Protein AF-A0AAN8Z204-F1 (afdb_monomer_lite)

Secondary structure (DSSP, 8-state):
--------------HHHHHHHHHHHHHHHHHHHHHHHTTTTT-HHHHHHTGGGTS-GGG------SGGGSSHHHHHHHHHHHHHHS-HHHHHHTT--HHHHHHHHHHHHHHHHHHHHHHTT---

pLDDT: mean 84.21, std 16.59, range [29.62, 96.88]

InterPro domains:
  IPR036869 Chaperone J-domain superfamily [G3DSA:1.10.287.110] (20-116)
  IPR036869 Chaperone J-domain superfamily [SSF46565] (23-112)

Radius of gyration: 21.11 Å; chains: 1; bounding box: 69×27×71 Å

Organism: NCBI:txid194707

Structure (mmCIF, N/CA/C/O backbone):
data_AF-A0AAN8Z204-F1
#
_entry.id   AF-A0AAN8Z204-F1
#
loop_
_atom_site.group_PDB
_atom_site.id
_atom_site.type_symbol
_atom_site.label_atom_id
_atom_site.label_alt_id
_atom_site.label_comp_id
_atom_site.label_asym_id
_atom_site.label_entity_id
_atom_site.label_seq_id
_atom_site.pdbx_PDB_ins_code
_atom_site.Cartn_x
_atom_site.Cartn_y
_atom_site.Cartn_z
_atom_site.occupancy
_atom_site.B_iso_or_equiv
_atom_site.auth_seq_id
_atom_site.auth_comp_id
_atom_site.auth_asym_id
_atom_site.auth_atom_id
_atom_site.pdbx_PDB_model_num
ATOM 1 N N . MET A 1 1 ? -39.179 8.375 55.894 1.00 43.38 1 MET A N 1
ATOM 2 C CA . MET A 1 1 ? -39.811 8.589 54.570 1.00 43.38 1 MET A CA 1
ATOM 3 C C . MET A 1 1 ? -38.750 9.292 53.767 1.00 43.38 1 MET A C 1
ATOM 5 O O . MET A 1 1 ? -38.632 10.507 53.828 1.00 43.38 1 MET A O 1
ATOM 9 N N . ASP A 1 2 ? -37.917 8.488 53.131 1.00 51.44 2 ASP A N 1
ATOM 10 C CA . ASP A 1 2 ? -36.668 8.905 52.518 1.00 51.44 2 ASP A CA 1
ATOM 11 C C . ASP A 1 2 ? -36.846 8.709 51.013 1.00 51.44 2 ASP A C 1
ATOM 13 O O . ASP A 1 2 ? -37.086 7.577 50.584 1.00 51.44 2 ASP A O 1
ATOM 17 N N . PRO A 1 3 ? -36.807 9.767 50.191 1.00 57.22 3 PRO A N 1
ATOM 18 C CA . PRO A 1 3 ? -36.833 9.597 48.754 1.00 57.22 3 PRO A CA 1
ATOM 19 C C . PRO A 1 3 ? -35.406 9.363 48.258 1.00 57.22 3 PRO A C 1
ATOM 21 O O . PRO A 1 3 ? -34.599 10.285 48.159 1.00 57.22 3 PRO A O 1
ATOM 24 N N . LEU A 1 4 ? -35.126 8.104 47.922 1.00 51.94 4 LEU A N 1
ATOM 25 C CA . LEU A 1 4 ? -34.003 7.694 47.086 1.00 51.94 4 LEU A CA 1
ATOM 26 C C . LEU A 1 4 ? -34.071 8.445 45.748 1.00 51.94 4 LEU A C 1
ATOM 28 O O . LEU A 1 4 ? -34.893 8.128 44.886 1.00 51.94 4 LEU A O 1
ATOM 32 N N . LYS A 1 5 ? -33.199 9.437 45.559 1.00 56.28 5 LYS A N 1
ATOM 33 C CA . LYS A 1 5 ? -32.890 9.973 44.235 1.00 56.28 5 LYS A CA 1
ATOM 34 C C . LYS A 1 5 ? -31.651 9.239 43.738 1.00 56.28 5 LYS A C 1
ATOM 36 O O . LYS A 1 5 ? -30.545 9.586 44.123 1.00 56.28 5 LYS A O 1
ATOM 41 N N . GLY A 1 6 ? -31.889 8.193 42.946 1.00 51.81 6 GLY A N 1
ATOM 42 C CA . GLY A 1 6 ? -30.846 7.408 42.297 1.00 51.81 6 GLY A CA 1
ATOM 43 C C . GLY A 1 6 ? -29.928 8.294 41.463 1.00 51.81 6 GLY A C 1
ATOM 44 O O . GLY A 1 6 ? -30.394 9.132 40.684 1.00 51.81 6 GLY A O 1
ATOM 45 N N . ASP A 1 7 ? -28.640 8.101 41.703 1.00 49.69 7 ASP A N 1
ATOM 46 C CA . ASP A 1 7 ? -27.518 8.713 41.022 1.00 49.69 7 ASP A CA 1
ATOM 47 C C . ASP A 1 7 ? -27.583 8.463 39.511 1.00 49.69 7 ASP A C 1
ATOM 49 O O . ASP A 1 7 ? -27.852 7.355 39.043 1.00 49.69 7 ASP A O 1
ATOM 53 N N . GLY A 1 8 ? -27.346 9.525 38.741 1.00 55.59 8 GLY A N 1
ATOM 54 C CA . GLY A 1 8 ? -27.058 9.412 37.321 1.00 55.59 8 GLY A CA 1
ATOM 55 C C . GLY A 1 8 ? -25.701 8.743 37.153 1.00 55.59 8 GLY A C 1
ATOM 56 O O . GLY A 1 8 ? -24.664 9.369 37.362 1.00 55.59 8 GLY A O 1
ATOM 57 N N . GLU A 1 9 ? -25.702 7.465 36.787 1.00 48.47 9 GLU A N 1
ATOM 58 C CA . GLU A 1 9 ? -24.508 6.785 36.294 1.00 48.47 9 GLU A CA 1
ATOM 59 C C . GLU A 1 9 ? -24.227 7.265 34.863 1.00 48.47 9 GLU A C 1
ATOM 61 O O . GLU A 1 9 ? -24.548 6.619 33.862 1.00 48.47 9 GLU A O 1
ATOM 66 N N . ASP A 1 10 ? -23.645 8.457 34.774 1.00 53.19 10 ASP A N 1
ATOM 67 C CA . ASP A 1 10 ? -23.169 9.049 33.534 1.00 53.19 10 ASP A CA 1
ATOM 68 C C . ASP A 1 10 ? -21.955 8.260 33.007 1.00 53.19 10 ASP A C 1
ATOM 70 O O . ASP A 1 10 ? -20.810 8.484 33.387 1.00 53.19 10 ASP A O 1
ATOM 74 N N . GLY A 1 11 ? -22.209 7.315 32.101 1.00 52.16 11 GLY A N 1
ATOM 75 C CA . GLY A 1 11 ? -21.534 7.254 30.798 1.00 52.16 11 GLY A CA 1
ATOM 76 C C . GLY A 1 11 ? -20.003 7.163 30.725 1.00 52.16 11 GLY A C 1
ATOM 77 O O . GLY A 1 11 ? -19.448 7.499 29.676 1.00 52.16 11 GLY A O 1
ATOM 78 N N . VAL A 1 12 ? -19.291 6.693 31.752 1.00 52.69 12 VAL A N 1
ATOM 79 C CA . VAL A 1 12 ? -17.846 6.433 31.631 1.00 52.69 12 VAL A CA 1
ATOM 80 C C . VAL A 1 12 ? -17.631 5.152 30.824 1.00 52.69 12 VAL A C 1
ATOM 82 O O . VAL A 1 12 ? -17.464 4.057 31.361 1.00 52.69 12 VAL A O 1
ATOM 85 N N . VAL A 1 13 ? -17.612 5.278 29.497 1.00 59.28 13 VAL A N 1
ATOM 86 C CA . VAL A 1 13 ? -16.965 4.292 28.626 1.00 59.28 13 VAL A CA 1
ATOM 87 C C . VAL A 1 13 ? -15.545 4.066 29.149 1.00 59.28 13 VAL A C 1
ATOM 89 O O . VAL A 1 13 ? -14.685 4.942 29.086 1.00 59.28 13 VAL A O 1
ATOM 92 N N . ASN A 1 14 ? -15.319 2.904 29.761 1.00 57.97 14 ASN A N 1
ATOM 93 C CA . ASN A 1 14 ? -14.089 2.627 30.487 1.00 57.97 14 ASN A CA 1
ATOM 94 C C . ASN A 1 14 ? -12.910 2.612 29.499 1.00 57.97 14 ASN A C 1
ATOM 96 O O . ASN A 1 14 ? -12.823 1.730 28.644 1.00 57.97 14 ASN A O 1
ATOM 100 N N . LEU A 1 15 ? -12.012 3.597 29.603 1.00 59.94 15 LEU A N 1
ATOM 101 C CA . LEU A 1 15 ? -10.808 3.734 28.769 1.00 59.94 15 LEU A CA 1
ATOM 102 C C . LEU A 1 15 ? -10.004 2.425 28.691 1.00 59.94 15 LEU A C 1
ATOM 104 O O . LEU A 1 15 ? -9.422 2.125 27.653 1.00 59.94 15 LEU A O 1
ATOM 108 N N . SER A 1 16 ? -10.033 1.608 29.747 1.00 63.88 16 SER A N 1
ATOM 109 C CA . SER A 1 16 ? -9.401 0.285 29.771 1.00 63.88 16 SER A CA 1
ATOM 110 C C . SER A 1 16 ? -10.004 -0.701 28.758 1.00 63.88 16 SER A C 1
ATOM 112 O O . SER A 1 16 ? -9.255 -1.394 28.071 1.00 63.88 16 SER A O 1
ATOM 114 N N . ASN A 1 17 ? -11.327 -0.698 28.563 1.00 62.56 17 ASN A N 1
ATOM 115 C CA . ASN A 1 17 ? -11.989 -1.512 27.539 1.00 62.56 17 ASN A CA 1
ATOM 116 C C . ASN A 1 17 ? -11.627 -1.027 26.130 1.00 62.56 17 ASN A C 1
ATOM 118 O O . ASN A 1 17 ? -11.363 -1.841 25.249 1.00 62.56 17 ASN A O 1
ATOM 122 N N . VAL A 1 18 ? -11.562 0.294 25.924 1.00 62.09 18 VAL A N 1
ATOM 123 C CA . VAL A 1 18 ? -11.215 0.910 24.629 1.00 62.09 18 VAL A CA 1
ATOM 124 C C . VAL A 1 18 ? -9.763 0.612 24.232 1.00 62.09 18 VAL A C 1
ATOM 126 O O . VAL A 1 18 ? -9.494 0.259 23.079 1.00 62.09 18 VAL A O 1
ATOM 129 N N . VAL A 1 19 ? -8.827 0.699 25.181 1.00 68.81 19 VAL A N 1
ATOM 130 C CA . VAL A 1 19 ? -7.414 0.346 24.966 1.00 68.81 19 VAL A CA 1
ATOM 131 C C . VAL A 1 19 ? -7.270 -1.150 24.677 1.00 68.81 19 VAL A C 1
ATOM 133 O O . VAL A 1 19 ? -6.599 -1.524 23.717 1.00 68.81 19 VAL A O 1
ATOM 136 N N . PHE A 1 20 ? -7.962 -2.009 25.428 1.00 71.38 20 PHE A N 1
ATOM 137 C CA . PHE A 1 20 ? -7.920 -3.458 25.220 1.00 71.38 20 PHE A CA 1
ATOM 138 C C . PHE A 1 20 ? -8.501 -3.880 23.857 1.00 71.38 20 PHE A C 1
ATOM 140 O O . PHE A 1 20 ? -7.925 -4.719 23.164 1.00 71.38 20 PHE A O 1
ATOM 147 N N . LEU A 1 21 ? -9.602 -3.256 23.426 1.00 70.44 21 LEU A N 1
ATOM 148 C CA . LEU A 1 21 ? -10.194 -3.442 22.095 1.00 70.44 21 LEU A CA 1
ATOM 149 C C . LEU A 1 21 ? -9.222 -3.038 20.979 1.00 70.44 21 LEU A C 1
ATOM 151 O O . LEU A 1 21 ? -9.024 -3.791 20.026 1.00 70.44 21 LEU A O 1
ATOM 155 N N . THR A 1 22 ? -8.581 -1.876 21.119 1.00 74.00 22 THR A N 1
ATOM 156 C CA . THR A 1 22 ? -7.592 -1.367 20.156 1.00 74.00 22 THR A CA 1
ATOM 157 C C . THR A 1 22 ? -6.400 -2.313 20.020 1.00 74.00 22 THR A C 1
ATOM 159 O O . THR A 1 22 ? -5.964 -2.600 18.905 1.00 74.00 22 THR A O 1
ATOM 162 N N . GLN A 1 23 ? -5.916 -2.853 21.140 1.00 76.31 23 GLN A N 1
ATOM 163 C CA . GLN A 1 23 ? -4.778 -3.766 21.156 1.00 76.31 23 GLN A CA 1
ATOM 164 C C . GLN A 1 23 ? -5.086 -5.092 20.450 1.00 76.31 23 GLN A C 1
ATOM 166 O O . GLN A 1 23 ? -4.329 -5.506 19.577 1.00 76.31 23 GLN A O 1
ATOM 171 N N . ARG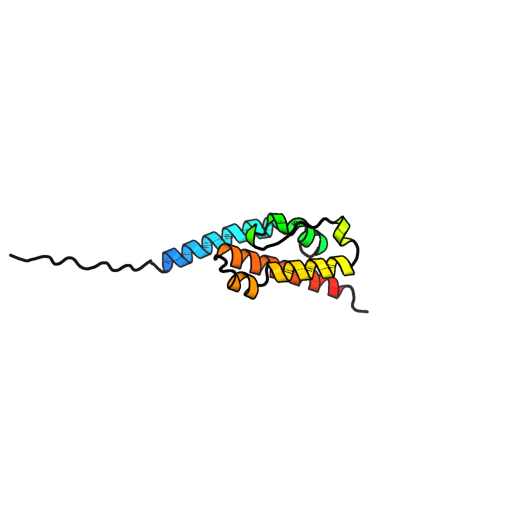 A 1 24 ? -6.239 -5.708 20.733 1.00 82.31 24 ARG A N 1
ATOM 172 C CA . ARG A 1 24 ? -6.643 -6.969 20.081 1.00 82.31 24 ARG A CA 1
ATOM 173 C C . ARG A 1 24 ? -6.847 -6.822 18.574 1.00 82.31 24 ARG A C 1
ATOM 175 O O . ARG A 1 24 ? -6.539 -7.735 17.803 1.00 82.31 24 ARG A O 1
ATOM 182 N N . ILE A 1 25 ? -7.375 -5.674 18.151 1.00 83.44 25 ILE A N 1
ATOM 183 C CA . ILE A 1 25 ? -7.518 -5.331 16.735 1.00 83.44 25 ILE A CA 1
ATOM 184 C C . ILE A 1 25 ? -6.138 -5.227 16.081 1.00 83.44 25 ILE A C 1
ATOM 186 O O . ILE A 1 25 ? -5.920 -5.840 15.037 1.00 83.44 25 ILE A O 1
ATOM 190 N N . ALA A 1 26 ? -5.210 -4.494 16.699 1.00 85.44 26 ALA A N 1
ATOM 191 C CA . ALA A 1 26 ? -3.853 -4.342 16.188 1.00 85.44 26 ALA A CA 1
ATOM 192 C C . ALA A 1 26 ? -3.139 -5.697 16.062 1.00 85.44 26 ALA A C 1
ATOM 194 O O . ALA A 1 26 ? -2.590 -5.982 15.006 1.00 85.44 26 ALA A O 1
ATOM 195 N N . GLU A 1 27 ? -3.228 -6.566 17.074 1.00 88.25 27 GLU A N 1
ATOM 196 C CA . GLU A 1 27 ? -2.629 -7.910 17.050 1.00 88.25 27 GLU A CA 1
ATOM 197 C C . GLU A 1 27 ? -3.160 -8.769 15.898 1.00 88.25 27 GLU A C 1
ATOM 199 O O . GLU A 1 27 ? -2.387 -9.402 15.177 1.00 88.25 27 GLU A O 1
ATOM 204 N N . THR A 1 28 ? -4.479 -8.769 15.695 1.00 90.19 28 THR A N 1
ATOM 205 C CA . THR A 1 28 ? -5.113 -9.543 14.618 1.00 90.19 28 THR A CA 1
ATOM 206 C C . THR A 1 28 ? -4.655 -9.041 13.248 1.00 90.19 28 THR A C 1
ATOM 208 O O . THR A 1 28 ? -4.259 -9.835 12.392 1.00 90.19 28 THR A O 1
ATOM 211 N N . LEU A 1 29 ? -4.643 -7.719 13.057 1.00 92.94 29 LEU A N 1
ATOM 212 C CA . LEU A 1 29 ? -4.183 -7.096 11.817 1.00 92.94 29 LEU A CA 1
ATOM 213 C C . LEU A 1 29 ? -2.684 -7.309 11.592 1.00 92.94 29 LEU A C 1
ATOM 215 O O . LEU A 1 29 ? -2.268 -7.555 10.465 1.00 92.94 29 LEU A O 1
ATOM 219 N N . ASP A 1 30 ? -1.864 -7.269 12.643 1.00 92.25 30 ASP A N 1
ATOM 220 C CA . ASP A 1 30 ? -0.439 -7.590 12.568 1.00 92.25 30 ASP A CA 1
ATOM 221 C C . ASP A 1 30 ? -0.210 -8.993 12.025 1.00 92.25 30 ASP A C 1
ATOM 223 O O . ASP A 1 30 ? 0.629 -9.182 11.145 1.00 92.25 30 ASP A O 1
ATOM 227 N N . VAL A 1 31 ? -0.942 -9.980 12.545 1.00 94.00 31 VAL A N 1
ATOM 228 C CA . VAL A 1 31 ? -0.830 -11.369 12.088 1.00 94.00 31 VAL A CA 1
ATOM 229 C C . VAL A 1 31 ? -1.190 -11.468 10.608 1.00 94.00 31 VAL A C 1
ATOM 231 O O . VAL A 1 31 ? -0.459 -12.100 9.846 1.00 94.00 31 VAL A O 1
ATOM 234 N N . GLU A 1 32 ? -2.268 -10.814 10.180 1.00 94.06 32 GLU A N 1
ATOM 235 C CA . GLU A 1 32 ? -2.708 -10.822 8.784 1.00 94.06 32 GLU A CA 1
ATOM 236 C C . GLU A 1 32 ? -1.702 -10.135 7.850 1.00 94.06 32 GLU A C 1
ATOM 238 O O . GLU A 1 32 ? -1.306 -10.706 6.831 1.00 94.06 32 GLU A O 1
ATOM 243 N N . ILE A 1 33 ? -1.206 -8.955 8.229 1.00 95.31 33 ILE A N 1
ATOM 244 C CA . ILE A 1 33 ? -0.225 -8.188 7.452 1.00 95.31 33 ILE A CA 1
ATOM 245 C C . ILE A 1 33 ? 1.110 -8.936 7.378 1.00 95.31 33 ILE A C 1
ATOM 247 O O . ILE A 1 33 ? 1.706 -9.019 6.302 1.00 95.31 33 ILE A O 1
ATOM 251 N N . LYS A 1 34 ? 1.575 -9.528 8.484 1.00 94.25 34 LYS A N 1
ATOM 252 C CA . LYS A 1 34 ? 2.794 -10.351 8.506 1.00 94.25 34 LYS A CA 1
ATOM 253 C C . LYS A 1 34 ? 2.634 -11.589 7.642 1.00 94.25 34 LYS A C 1
ATOM 255 O O . LYS A 1 34 ? 3.507 -11.872 6.826 1.00 94.25 34 LYS A O 1
ATOM 260 N N . ARG A 1 35 ? 1.512 -12.302 7.762 1.00 95.56 35 ARG A N 1
ATOM 261 C CA . ARG A 1 35 ? 1.209 -13.469 6.924 1.00 95.56 35 ARG A CA 1
ATOM 262 C C . ARG A 1 35 ? 1.189 -13.096 5.447 1.00 95.56 35 ARG A C 1
ATOM 264 O O . ARG A 1 35 ? 1.742 -13.825 4.632 1.00 95.56 35 ARG A O 1
ATOM 271 N N . TRP A 1 36 ? 0.587 -11.959 5.107 1.00 96.00 36 TRP A N 1
ATOM 272 C CA . TRP A 1 36 ? 0.608 -11.435 3.750 1.00 96.00 36 TRP A CA 1
ATOM 273 C C . TRP A 1 36 ? 2.042 -11.153 3.295 1.00 96.00 36 TRP A C 1
ATOM 275 O O . TRP A 1 36 ? 2.414 -11.596 2.212 1.00 96.00 36 TRP A O 1
ATOM 285 N N . ALA A 1 37 ? 2.844 -10.446 4.094 1.00 95.06 37 ALA A N 1
ATOM 286 C CA . ALA A 1 37 ? 4.206 -10.034 3.750 1.00 95.06 37 ALA A CA 1
ATOM 287 C C . ALA A 1 37 ? 5.220 -11.191 3.709 1.00 95.06 37 ALA A C 1
ATOM 289 O O . ALA A 1 37 ? 6.204 -11.099 2.974 1.00 95.06 37 ALA A O 1
ATOM 290 N N . THR A 1 38 ? 4.973 -12.269 4.456 1.00 94.69 38 THR A N 1
ATOM 291 C CA . THR A 1 38 ? 5.877 -13.421 4.586 1.00 94.69 38 THR A CA 1
ATOM 292 C C . THR A 1 38 ? 6.287 -13.949 3.212 1.00 94.69 38 THR A C 1
ATOM 294 O O . THR A 1 38 ? 5.450 -14.228 2.353 1.00 94.69 38 THR A O 1
ATOM 297 N N . GLY A 1 39 ? 7.598 -14.070 2.991 1.00 91.44 39 GLY A N 1
ATOM 298 C CA . GLY A 1 39 ? 8.165 -14.569 1.733 1.00 91.44 39 GLY A CA 1
ATOM 299 C C . GLY A 1 39 ? 8.222 -13.540 0.596 1.00 91.44 39 GLY A C 1
ATOM 300 O O . GLY A 1 39 ? 8.767 -13.835 -0.466 1.00 91.44 39 GLY A O 1
ATOM 301 N N . LYS A 1 40 ? 7.717 -12.316 0.805 1.00 93.75 40 LYS A N 1
ATOM 302 C CA . LYS A 1 40 ? 7.842 -11.187 -0.136 1.00 93.75 40 LYS A CA 1
ATOM 303 C C . LYS A 1 40 ? 8.416 -9.911 0.486 1.00 93.75 40 LYS A C 1
ATOM 305 O O . LYS A 1 40 ? 8.472 -8.873 -0.175 1.00 93.75 40 LYS A O 1
ATOM 310 N N . GLU A 1 41 ? 8.884 -9.976 1.728 1.00 88.94 41 GLU A N 1
ATOM 311 C CA . GLU A 1 41 ? 9.545 -8.869 2.422 1.00 88.94 41 GLU A CA 1
ATOM 312 C C . GLU A 1 41 ? 10.770 -8.371 1.644 1.00 88.94 41 GLU A C 1
ATOM 314 O O . GLU A 1 41 ? 11.659 -9.132 1.265 1.00 88.94 41 GLU A O 1
ATOM 319 N N . GLY A 1 42 ? 10.835 -7.065 1.384 1.00 88.00 42 GLY A N 1
ATOM 320 C CA . GLY A 1 42 ? 11.911 -6.470 0.590 1.00 88.00 42 GLY A CA 1
ATOM 321 C C . GLY A 1 42 ? 11.754 -6.628 -0.926 1.00 88.00 42 GLY A C 1
ATOM 322 O O . GLY A 1 42 ? 12.447 -5.934 -1.668 1.00 88.00 42 GLY A O 1
ATOM 323 N N . ASN A 1 43 ? 10.824 -7.456 -1.415 1.00 92.50 43 ASN A N 1
ATOM 324 C CA . ASN A 1 43 ? 10.503 -7.546 -2.837 1.00 92.50 43 ASN A CA 1
ATOM 325 C C . ASN A 1 43 ? 9.348 -6.598 -3.181 1.00 92.50 43 ASN A C 1
ATOM 327 O O . ASN A 1 43 ? 8.169 -6.953 -3.133 1.00 92.50 43 ASN A O 1
ATOM 331 N N . LEU A 1 44 ? 9.704 -5.379 -3.590 1.00 93.88 44 LEU A N 1
ATOM 332 C CA . LEU A 1 44 ? 8.730 -4.338 -3.907 1.00 93.88 44 LEU A CA 1
ATOM 333 C C . LEU A 1 44 ? 7.717 -4.760 -4.985 1.00 93.88 44 LEU A C 1
ATOM 335 O O . LEU A 1 44 ? 6.543 -4.424 -4.874 1.00 93.88 44 LEU A O 1
ATOM 339 N N . ARG A 1 45 ? 8.138 -5.506 -6.016 1.00 95.38 45 ARG A N 1
ATOM 340 C CA . ARG A 1 45 ? 7.232 -5.943 -7.095 1.00 95.38 4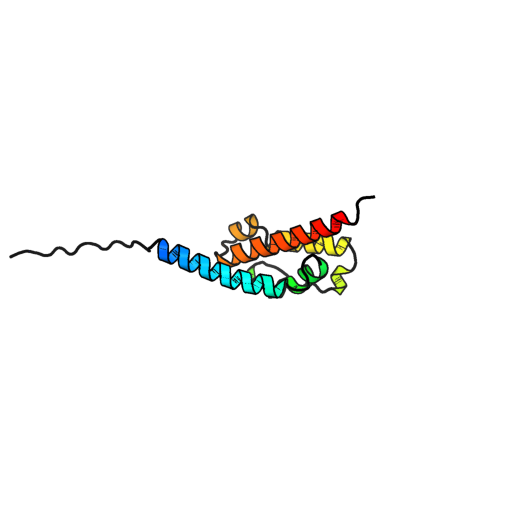5 ARG A CA 1
ATOM 341 C C . ARG A 1 45 ? 6.176 -6.913 -6.568 1.00 95.38 45 ARG A C 1
ATOM 343 O O . ARG A 1 45 ? 4.991 -6.725 -6.831 1.00 95.38 45 ARG A O 1
ATOM 350 N N . ALA A 1 46 ? 6.607 -7.904 -5.787 1.00 95.44 46 ALA A N 1
ATOM 351 C CA . ALA A 1 46 ? 5.715 -8.886 -5.181 1.00 95.44 46 ALA A CA 1
ATOM 352 C C . ALA A 1 46 ? 4.711 -8.221 -4.226 1.00 95.44 46 ALA A C 1
ATOM 354 O O . ALA A 1 46 ? 3.512 -8.497 -4.308 1.00 95.44 46 ALA A O 1
ATOM 355 N N . LEU A 1 47 ? 5.171 -7.284 -3.388 1.00 96.50 47 LEU A N 1
ATOM 356 C CA . LEU A 1 47 ? 4.298 -6.508 -2.504 1.00 96.50 47 LEU A CA 1
ATOM 357 C C . LEU A 1 47 ? 3.255 -5.715 -3.300 1.00 96.50 47 LEU A C 1
ATOM 359 O O . LEU A 1 47 ? 2.063 -5.883 -3.062 1.00 96.50 47 LEU A O 1
ATOM 363 N N . LEU A 1 48 ? 3.677 -4.920 -4.293 1.00 96.88 48 LEU A N 1
ATOM 364 C CA . LEU A 1 48 ? 2.764 -4.099 -5.098 1.00 96.88 48 LEU A CA 1
ATOM 365 C C . LEU A 1 48 ? 1.711 -4.939 -5.832 1.00 96.88 48 LEU A C 1
ATOM 367 O O . LEU A 1 48 ? 0.542 -4.571 -5.833 1.00 96.88 48 LEU A O 1
ATOM 371 N N . SER A 1 49 ? 2.096 -6.082 -6.407 1.00 96.81 49 SER A N 1
ATOM 372 C CA . SER A 1 49 ? 1.168 -6.941 -7.163 1.00 96.81 49 SER A CA 1
ATOM 373 C C . SER A 1 49 ? 0.097 -7.645 -6.318 1.00 96.81 49 SER A C 1
ATOM 375 O O . SER A 1 49 ? -0.844 -8.231 -6.855 1.00 96.81 49 SER A O 1
ATOM 377 N N . THR A 1 50 ? 0.246 -7.616 -4.991 1.00 96.62 50 THR A N 1
ATOM 378 C CA . THR A 1 50 ? -0.613 -8.346 -4.049 1.00 96.62 50 THR A CA 1
ATOM 379 C C . THR A 1 50 ? -1.261 -7.440 -3.000 1.00 96.62 50 THR A C 1
ATOM 381 O O . THR A 1 50 ? -1.838 -7.941 -2.036 1.00 96.62 50 THR A O 1
ATOM 384 N N . LEU A 1 51 ? -1.200 -6.114 -3.171 1.00 96.88 51 LEU A N 1
ATOM 385 C CA . LEU A 1 51 ? -1.786 -5.140 -2.240 1.00 96.88 51 LEU A CA 1
ATOM 38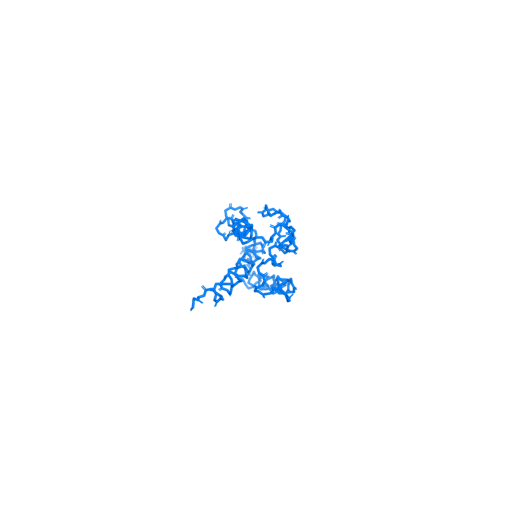6 C C . LEU A 1 51 ? -3.304 -5.305 -2.063 1.00 96.88 51 LEU A C 1
ATOM 388 O O . LEU A 1 51 ? -3.822 -5.088 -0.975 1.00 96.88 51 LEU A O 1
ATOM 392 N N . GLN A 1 52 ? -4.018 -5.760 -3.092 1.00 95.56 52 GLN A N 1
ATOM 393 C CA . GLN A 1 52 ? -5.466 -5.992 -3.053 1.00 95.56 52 GLN A CA 1
ATOM 394 C C . GLN A 1 52 ? -5.918 -7.015 -1.999 1.00 95.56 52 GLN A C 1
ATOM 396 O O . GLN A 1 52 ? -7.094 -7.046 -1.668 1.00 95.56 52 GLN A O 1
ATOM 401 N N . TYR A 1 53 ? -5.007 -7.847 -1.483 1.00 95.56 53 TYR A N 1
ATOM 402 C CA . TYR A 1 53 ? -5.326 -8.839 -0.452 1.00 95.56 53 TYR A CA 1
ATOM 403 C C . TYR A 1 53 ? -5.180 -8.314 0.978 1.00 95.56 53 TYR A C 1
ATOM 405 O O . TYR A 1 53 ? -5.531 -9.028 1.906 1.00 95.56 53 TYR A O 1
ATOM 413 N N . VAL A 1 54 ? -4.615 -7.118 1.162 1.00 95.81 54 VAL A N 1
ATOM 414 C CA . VAL A 1 54 ? -4.400 -6.517 2.491 1.00 95.81 54 VAL A CA 1
ATOM 415 C C . VAL A 1 54 ? -5.062 -5.146 2.622 1.00 95.81 54 VAL A C 1
ATOM 417 O O . VAL A 1 54 ? -5.329 -4.688 3.727 1.00 95.81 54 VAL A O 1
ATOM 420 N N . LEU A 1 55 ? -5.333 -4.470 1.504 1.00 95.12 55 LEU A N 1
ATOM 421 C CA . LEU A 1 55 ? -6.017 -3.182 1.497 1.00 95.12 55 LEU A CA 1
ATOM 422 C C . LEU A 1 55 ? -7.537 -3.342 1.486 1.00 95.12 55 LEU A C 1
ATOM 424 O O . LEU A 1 55 ? -8.078 -4.315 0.969 1.00 95.12 55 LEU A O 1
ATOM 428 N N . TRP A 1 56 ? -8.226 -2.333 2.015 1.00 93.88 56 TRP A N 1
ATOM 429 C CA . TRP A 1 56 ? -9.685 -2.277 2.031 1.00 93.88 56 TRP A CA 1
ATOM 430 C C . TRP A 1 56 ? -10.245 -1.695 0.716 1.00 93.88 56 TRP A C 1
ATOM 432 O O . TRP A 1 56 ? -9.566 -0.884 0.072 1.00 93.88 56 TRP A O 1
ATOM 442 N N . PRO A 1 57 ? -11.475 -2.056 0.304 1.00 88.94 57 PRO A N 1
ATOM 443 C CA . PRO A 1 57 ? -12.042 -1.668 -0.995 1.00 88.94 57 PRO A CA 1
ATOM 444 C C . PRO A 1 57 ? -12.079 -0.152 -1.253 1.00 88.94 57 PRO A C 1
ATOM 446 O O . PRO A 1 57 ? -11.802 0.312 -2.359 1.00 88.94 57 PRO A O 1
ATOM 449 N N . GLU A 1 58 ? -12.355 0.649 -0.225 1.00 90.75 58 GLU A N 1
ATOM 450 C CA . GLU A 1 58 ? -12.560 2.098 -0.330 1.00 90.75 58 GLU A CA 1
ATOM 451 C C . GLU A 1 58 ? -11.247 2.901 -0.419 1.00 90.75 58 GLU A C 1
ATOM 453 O O . GLU A 1 58 ? -11.261 4.124 -0.601 1.00 90.75 58 GLU A O 1
ATOM 458 N N . CYS A 1 59 ? -10.079 2.251 -0.319 1.00 91.31 59 CYS A N 1
ATOM 459 C CA . CYS A 1 59 ? -8.792 2.950 -0.423 1.00 91.31 59 CYS A CA 1
ATOM 460 C C . CYS A 1 59 ? -8.505 3.469 -1.848 1.00 91.31 59 CYS A C 1
ATOM 462 O O . CYS A 1 59 ? -7.674 4.366 -2.030 1.00 91.31 59 CYS A O 1
ATOM 464 N N . GLY A 1 60 ? -9.218 2.948 -2.854 1.00 90.94 60 GLY A N 1
ATOM 465 C CA . GLY A 1 60 ? -9.045 3.300 -4.264 1.00 90.94 60 GLY A CA 1
ATOM 466 C C . GLY A 1 60 ? -7.872 2.586 -4.942 1.00 90.94 60 GLY A C 1
ATOM 467 O O . GLY A 1 60 ? -7.421 3.022 -6.001 1.00 90.94 60 GLY A O 1
ATOM 468 N N . TRP A 1 61 ? -7.353 1.512 -4.339 1.00 95.81 61 TRP A N 1
ATOM 469 C CA . TRP A 1 61 ? -6.345 0.663 -4.967 1.00 95.81 61 TRP A CA 1
ATOM 470 C C . TRP A 1 61 ? -6.943 -0.130 -6.131 1.00 95.81 61 TRP A C 1
ATOM 472 O O . TRP A 1 61 ? -8.088 -0.570 -6.079 1.00 95.81 61 TRP A O 1
ATOM 482 N N . GLN A 1 62 ? -6.149 -0.319 -7.182 1.00 95.38 62 GLN A N 1
ATOM 483 C CA . GLN A 1 62 ? -6.489 -1.173 -8.315 1.00 95.38 62 GLN A CA 1
ATOM 484 C C . GLN A 1 62 ? -5.429 -2.271 -8.421 1.00 95.38 62 GLN A C 1
ATOM 486 O O . GLN A 1 62 ? -4.242 -1.931 -8.391 1.00 95.38 62 GLN A O 1
ATOM 491 N N . PRO A 1 63 ? -5.815 -3.557 -8.533 1.00 95.75 63 PRO A N 1
ATOM 492 C CA . PRO A 1 63 ? -4.864 -4.652 -8.685 1.00 95.75 63 PRO A CA 1
ATOM 493 C C . PRO A 1 63 ? -3.912 -4.417 -9.861 1.00 95.75 63 PRO A C 1
ATOM 495 O O . PRO A 1 63 ? -4.322 -3.958 -10.926 1.00 95.75 63 PRO A O 1
ATOM 498 N N . VAL A 1 64 ? -2.635 -4.743 -9.664 1.00 96.50 64 VAL A N 1
ATOM 499 C CA . VAL A 1 64 ? -1.591 -4.596 -10.684 1.00 96.50 64 VAL A CA 1
ATOM 500 C C . VAL A 1 64 ? -0.896 -5.934 -10.870 1.00 96.50 64 VAL A C 1
ATOM 502 O O . VAL A 1 64 ? -0.497 -6.568 -9.895 1.00 96.50 64 VAL A O 1
ATOM 505 N N . SER A 1 65 ? -0.736 -6.372 -12.116 1.00 95.88 65 SER A N 1
ATOM 506 C CA . SER A 1 65 ? -0.066 -7.637 -12.414 1.00 95.88 65 SER A CA 1
ATOM 507 C C . SER A 1 65 ? 1.460 -7.510 -12.302 1.00 95.88 65 SER A C 1
ATOM 509 O O . SER A 1 65 ? 2.029 -6.426 -12.443 1.00 95.88 65 SER A O 1
ATOM 511 N N . LEU A 1 66 ? 2.166 -8.628 -12.098 1.00 93.75 66 LEU A N 1
ATOM 512 C CA . LEU A 1 66 ? 3.636 -8.630 -12.164 1.00 93.75 66 LEU A CA 1
ATOM 513 C C . LEU A 1 66 ? 4.158 -8.268 -13.563 1.00 93.75 66 LEU A C 1
ATOM 515 O O . LEU A 1 66 ? 5.222 -7.660 -13.676 1.00 93.75 66 LEU A O 1
ATOM 519 N N . THR A 1 67 ? 3.400 -8.581 -14.617 1.00 94.75 67 THR A N 1
ATOM 520 C CA . THR A 1 67 ? 3.723 -8.204 -16.001 1.00 94.75 67 THR A CA 1
ATOM 521 C C . THR A 1 67 ? 3.699 -6.688 -16.212 1.00 94.75 67 THR A C 1
ATOM 523 O O . THR A 1 67 ? 4.501 -6.167 -16.982 1.00 94.75 67 THR A O 1
ATOM 526 N N . ASP A 1 68 ? 2.891 -5.951 -15.447 1.00 93.06 68 ASP A N 1
ATOM 527 C CA . ASP A 1 68 ? 2.890 -4.480 -15.461 1.00 93.06 68 ASP A CA 1
ATOM 528 C C . ASP A 1 68 ? 4.050 -3.870 -14.650 1.00 93.06 68 ASP A C 1
ATOM 530 O O . ASP A 1 68 ? 4.251 -2.657 -14.655 1.00 93.06 68 ASP A O 1
ATOM 534 N N . LEU A 1 69 ? 4.827 -4.692 -13.934 1.00 94.25 69 LEU A N 1
ATOM 535 C CA . LEU A 1 69 ? 5.893 -4.279 -13.013 1.00 94.25 69 LEU A CA 1
ATOM 536 C C . LEU A 1 69 ? 7.297 -4.680 -13.495 1.00 94.25 69 LEU A C 1
ATOM 538 O O . LEU A 1 69 ? 8.246 -4.705 -12.707 1.00 94.25 69 LEU A O 1
ATOM 542 N N . ILE A 1 70 ? 7.463 -4.964 -14.789 1.00 93.31 70 ILE A N 1
ATOM 543 C CA . ILE A 1 70 ? 8.748 -5.390 -15.366 1.00 93.31 70 ILE A CA 1
ATOM 544 C C . ILE A 1 70 ? 9.793 -4.267 -15.250 1.00 93.31 70 ILE A C 1
ATOM 546 O O . ILE A 1 70 ? 10.870 -4.456 -14.672 1.00 93.31 70 ILE A O 1
ATOM 550 N N . THR A 1 71 ? 9.467 -3.065 -15.734 1.00 92.88 71 THR A N 1
ATOM 551 C CA . THR A 1 71 ? 10.424 -1.950 -15.810 1.00 92.88 71 THR A CA 1
ATOM 552 C C . THR A 1 71 ? 10.500 -1.151 -14.510 1.00 92.88 71 THR A C 1
ATOM 554 O O . THR A 1 71 ? 9.504 -0.954 -13.811 1.00 92.88 71 THR A O 1
ATOM 557 N N . ALA A 1 72 ? 11.680 -0.605 -14.199 1.00 90.31 72 ALA A N 1
ATOM 558 C CA . ALA A 1 72 ? 11.870 0.252 -13.025 1.00 90.31 72 ALA A CA 1
ATOM 559 C C . ALA A 1 72 ? 10.945 1.487 -13.039 1.00 90.31 72 ALA A C 1
ATOM 561 O O . ALA A 1 72 ? 10.443 1.908 -11.995 1.00 90.31 72 ALA A O 1
ATOM 562 N N . ALA A 1 73 ? 10.674 2.043 -14.225 1.00 92.75 73 ALA A N 1
ATOM 563 C CA . ALA A 1 73 ? 9.747 3.158 -14.398 1.00 92.75 73 ALA A CA 1
ATOM 564 C C . ALA A 1 73 ? 8.307 2.773 -14.019 1.00 92.75 73 ALA A C 1
ATOM 566 O O . ALA A 1 73 ? 7.643 3.522 -13.296 1.00 92.75 73 ALA A O 1
ATOM 567 N N . ALA A 1 74 ? 7.844 1.593 -14.444 1.00 94.25 74 ALA A N 1
ATOM 568 C CA . ALA A 1 74 ? 6.519 1.095 -14.095 1.00 94.25 74 ALA A CA 1
ATOM 569 C C . ALA A 1 74 ? 6.401 0.815 -12.589 1.00 94.25 74 ALA A C 1
ATOM 571 O O . ALA A 1 74 ? 5.465 1.301 -11.953 1.00 94.25 74 ALA A O 1
ATOM 572 N N . VAL A 1 75 ? 7.406 0.167 -11.987 1.00 95.00 75 VAL A N 1
ATOM 573 C CA . VAL A 1 75 ? 7.467 -0.052 -10.530 1.00 95.00 75 VAL A CA 1
ATOM 574 C C . VAL A 1 75 ? 7.396 1.272 -9.771 1.00 95.00 75 VAL A C 1
ATOM 576 O O . VAL A 1 75 ? 6.593 1.413 -8.851 1.00 95.00 75 VAL A O 1
ATOM 579 N N . LYS A 1 76 ? 8.171 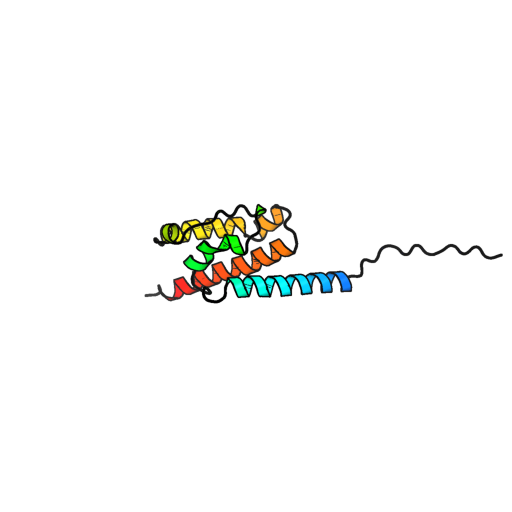2.285 -10.180 1.00 93.75 76 LYS A N 1
ATOM 580 C CA . LYS A 1 76 ? 8.158 3.616 -9.551 1.00 93.75 76 LYS A CA 1
ATOM 581 C C . LYS A 1 76 ? 6.792 4.298 -9.676 1.00 93.75 76 LYS A C 1
ATOM 583 O O . LYS A 1 76 ? 6.346 4.941 -8.725 1.00 93.75 76 LYS A O 1
ATOM 588 N N . LYS A 1 77 ? 6.120 4.164 -10.824 1.00 95.62 77 LYS A N 1
ATOM 589 C CA . LYS A 1 77 ? 4.773 4.711 -11.059 1.00 95.62 77 LYS A CA 1
ATOM 590 C C . LYS A 1 77 ? 3.734 4.040 -10.160 1.00 95.62 77 LYS A C 1
ATOM 592 O O . LYS A 1 77 ? 2.943 4.736 -9.529 1.00 95.62 77 LYS A O 1
ATOM 597 N N . VAL A 1 78 ? 3.749 2.712 -10.078 1.00 96.88 78 VAL A N 1
ATOM 598 C CA . VAL A 1 78 ? 2.802 1.937 -9.265 1.00 96.88 78 VAL A CA 1
ATOM 599 C C . VAL A 1 78 ? 3.055 2.145 -7.773 1.00 96.88 78 VAL A C 1
ATOM 601 O O . VAL A 1 78 ? 2.106 2.375 -7.032 1.00 96.88 78 VAL A O 1
ATOM 604 N N . TYR A 1 79 ? 4.318 2.192 -7.342 1.00 96.12 79 TYR A N 1
ATOM 605 C CA . TYR A 1 79 ? 4.681 2.553 -5.971 1.00 96.12 79 TYR A CA 1
ATOM 606 C C . TYR A 1 79 ? 4.110 3.917 -5.570 1.00 96.12 79 TYR A C 1
ATOM 608 O O . TYR A 1 79 ? 3.477 4.030 -4.526 1.00 96.12 79 TYR A O 1
ATOM 616 N N . ARG A 1 80 ? 4.254 4.944 -6.423 1.00 95.31 80 ARG A N 1
ATOM 617 C CA . ARG A 1 80 ? 3.672 6.272 -6.161 1.00 95.31 80 ARG A CA 1
ATOM 618 C C . ARG A 1 80 ? 2.154 6.210 -5.993 1.00 95.31 80 ARG A C 1
ATOM 620 O O . ARG A 1 80 ? 1.628 6.811 -5.061 1.00 95.31 80 ARG A O 1
ATOM 627 N N . LYS A 1 81 ? 1.458 5.463 -6.857 1.00 96.00 81 LYS A N 1
ATOM 628 C CA . LYS A 1 81 ? 0.009 5.245 -6.719 1.00 96.00 81 LYS A CA 1
ATOM 629 C C . LYS A 1 81 ? -0.330 4.586 -5.382 1.00 96.00 81 LYS A C 1
ATOM 631 O O . LYS A 1 81 ? -1.176 5.109 -4.669 1.00 96.00 81 LYS A O 1
ATOM 636 N N . ALA A 1 82 ? 0.375 3.512 -5.020 1.00 96.31 82 ALA A N 1
ATOM 637 C CA . ALA A 1 82 ? 0.168 2.814 -3.754 1.00 96.31 82 ALA A CA 1
ATOM 638 C C . ALA A 1 82 ? 0.328 3.780 -2.579 1.00 96.31 82 ALA A C 1
ATOM 640 O O . ALA A 1 82 ? -0.595 3.930 -1.786 1.00 96.31 82 ALA A O 1
ATOM 641 N N . THR A 1 83 ? 1.436 4.529 -2.535 1.00 95.12 83 THR A N 1
ATOM 642 C CA . THR A 1 83 ? 1.690 5.497 -1.462 1.00 95.12 83 THR A CA 1
ATOM 643 C C . THR A 1 83 ? 0.614 6.568 -1.352 1.00 95.12 83 THR A C 1
ATOM 645 O O . THR A 1 83 ? 0.357 7.001 -0.245 1.00 95.12 83 THR A O 1
ATOM 648 N N . LEU A 1 84 ? -0.045 6.977 -2.442 1.00 94.44 84 LEU A N 1
ATOM 649 C CA . LEU A 1 84 ? -1.148 7.944 -2.387 1.00 94.44 84 LEU A CA 1
ATOM 650 C C . LEU A 1 84 ? -2.442 7.333 -1.834 1.00 94.44 84 LEU A C 1
ATOM 652 O O . LEU A 1 84 ? -3.178 8.019 -1.128 1.00 94.44 84 LEU A O 1
ATOM 656 N N . CYS A 1 85 ? -2.716 6.063 -2.144 1.00 94.56 85 CYS A N 1
ATOM 657 C CA . CYS A 1 85 ? -3.887 5.345 -1.638 1.00 94.56 85 CYS A CA 1
ATOM 658 C C . CYS A 1 85 ? -3.818 5.134 -0.122 1.00 94.56 85 CYS A C 1
ATOM 660 O O . CYS A 1 85 ? -4.834 5.278 0.555 1.00 94.56 85 CYS A O 1
ATOM 662 N N . ILE A 1 86 ? -2.628 4.815 0.396 1.00 95.56 86 ILE A N 1
ATOM 663 C CA . ILE A 1 86 ? -2.431 4.424 1.801 1.00 95.56 86 ILE A CA 1
ATOM 664 C C . ILE A 1 86 ? -1.619 5.436 2.614 1.00 95.56 86 ILE A C 1
ATOM 666 O O . ILE A 1 86 ? -1.175 5.121 3.713 1.00 95.56 86 ILE A O 1
ATOM 670 N N . HIS A 1 87 ? -1.395 6.652 2.104 1.00 94.44 87 HIS A N 1
ATOM 671 C CA . HIS A 1 87 ? -0.704 7.676 2.889 1.00 94.44 87 HIS A CA 1
ATOM 672 C C . HIS A 1 87 ? -1.523 7.991 4.153 1.00 94.44 87 HIS A C 1
ATOM 674 O O . HIS A 1 87 ? -2.714 8.288 4.008 1.00 94.44 87 HIS A O 1
ATOM 680 N N . PRO A 1 88 ? -0.927 8.038 5.359 1.00 91.19 88 PRO A N 1
ATOM 681 C CA . PRO A 1 88 ? -1.668 8.279 6.602 1.00 91.19 88 PRO A CA 1
ATOM 682 C C . PRO A 1 88 ? -2.501 9.571 6.566 1.00 91.19 88 PRO A C 1
ATOM 684 O O . PRO A 1 88 ? -3.670 9.548 6.936 1.00 91.19 88 PRO A O 1
ATOM 687 N N . ASP A 1 89 ? -1.957 10.667 6.018 1.00 92.75 89 ASP A N 1
ATOM 688 C CA . ASP A 1 89 ? -2.700 11.930 5.811 1.00 92.75 89 ASP A CA 1
ATOM 689 C C . ASP A 1 89 ? -3.952 11.752 4.929 1.00 92.75 89 ASP A C 1
ATOM 691 O O . ASP A 1 89 ? -5.031 12.239 5.259 1.00 92.75 89 ASP A O 1
ATOM 695 N N . LYS A 1 90 ? -3.842 11.003 3.824 1.00 91.06 90 LYS A N 1
ATOM 696 C CA . LYS A 1 90 ? -4.960 10.796 2.890 1.00 91.06 90 LYS A CA 1
ATOM 697 C C . LYS A 1 90 ? -6.008 9.850 3.453 1.00 91.06 90 LYS A C 1
ATOM 699 O O . LYS A 1 90 ? -7.200 10.077 3.268 1.00 91.06 90 LYS A O 1
ATOM 704 N N . VAL A 1 91 ? -5.568 8.816 4.158 1.00 93.56 91 VAL A N 1
ATOM 705 C CA . VAL A 1 91 ? -6.432 7.865 4.861 1.00 93.56 91 VAL A CA 1
ATOM 706 C C . VAL A 1 91 ? -7.194 8.582 5.983 1.00 93.56 91 VAL A C 1
ATOM 708 O O . VAL A 1 91 ? -8.408 8.429 6.095 1.00 93.56 91 VAL A O 1
ATOM 711 N N . GLN A 1 92 ? -6.524 9.462 6.733 1.00 91.25 92 GLN A N 1
ATOM 712 C CA . GLN A 1 92 ? -7.149 10.308 7.751 1.00 91.25 92 GLN A CA 1
ATOM 713 C C . GLN A 1 92 ? -8.184 11.275 7.151 1.00 91.25 92 GLN A C 1
ATOM 715 O O . GLN A 1 92 ? -9.291 11.373 7.677 1.00 91.25 92 GLN A O 1
ATOM 720 N N . GLN A 1 93 ? -7.865 11.950 6.040 1.00 92.00 93 GLN A N 1
ATOM 721 C CA . GLN A 1 93 ? -8.788 12.867 5.347 1.00 92.00 93 GLN A CA 1
ATOM 722 C C . GLN A 1 93 ? -10.064 12.175 4.848 1.00 92.00 93 GLN A C 1
ATOM 724 O O . GLN A 1 93 ? -11.116 12.804 4.784 1.00 92.00 93 GLN A O 1
ATOM 729 N N . LYS A 1 94 ? -9.990 10.882 4.513 1.00 90.62 94 LYS A N 1
ATOM 730 C CA . LYS A 1 94 ? -11.132 10.078 4.047 1.00 90.62 94 LYS A CA 1
ATOM 731 C C . LYS A 1 94 ? -11.991 9.497 5.180 1.00 90.62 94 LYS A C 1
ATOM 733 O O . LYS A 1 94 ? -12.892 8.716 4.901 1.00 90.62 94 LYS A O 1
ATOM 738 N N . GLY A 1 95 ? -11.717 9.845 6.440 1.00 90.50 95 GLY A N 1
ATOM 739 C CA . GLY A 1 95 ? -12.492 9.354 7.583 1.00 90.50 95 GLY A CA 1
ATOM 740 C C . GLY A 1 95 ? -12.256 7.876 7.896 1.00 90.50 95 GLY A C 1
ATOM 741 O O . GLY A 1 95 ? -13.165 7.194 8.360 1.00 90.50 95 GLY A O 1
ATOM 742 N N . ALA A 1 96 ? -11.050 7.368 7.629 1.00 90.56 96 ALA A N 1
ATOM 743 C CA . ALA A 1 96 ? -10.731 5.967 7.857 1.00 90.56 96 ALA A CA 1
ATOM 744 C C . ALA A 1 96 ? -10.903 5.544 9.324 1.00 90.56 96 ALA A C 1
ATOM 746 O O . ALA A 1 96 ? -10.579 6.292 10.253 1.00 90.56 96 ALA A O 1
ATOM 747 N N . ASN A 1 97 ? -11.361 4.311 9.526 1.00 91.75 97 ASN A N 1
ATOM 748 C CA . ASN A 1 97 ? -11.473 3.715 10.853 1.00 91.75 97 ASN A CA 1
ATOM 749 C C . ASN A 1 97 ? -10.094 3.291 11.402 1.00 91.75 97 ASN A C 1
ATOM 751 O O . ASN A 1 97 ? -9.075 3.331 10.709 1.00 91.75 97 ASN A O 1
ATOM 755 N N . LEU A 1 98 ? -10.057 2.877 12.669 1.00 89.81 98 LEU A N 1
ATOM 756 C CA . LEU A 1 98 ? -8.825 2.467 13.349 1.00 89.81 98 LEU A CA 1
ATOM 757 C C . LEU A 1 98 ? -8.083 1.335 12.613 1.00 89.81 98 LEU A C 1
ATOM 759 O O . LEU A 1 98 ? -6.864 1.400 12.471 1.00 89.81 98 LEU A O 1
ATOM 763 N N . GLN A 1 99 ? -8.809 0.338 12.098 1.00 91.50 99 GLN A N 1
ATOM 764 C CA . GLN A 1 99 ? -8.223 -0.792 11.369 1.00 91.50 99 GLN A CA 1
ATOM 765 C C . GLN A 1 99 ? -7.548 -0.335 10.076 1.00 91.50 99 GLN A C 1
ATOM 767 O O . GLN A 1 99 ? -6.411 -0.700 9.796 1.00 91.50 99 GLN A O 1
ATOM 772 N N . GLN A 1 100 ? -8.228 0.515 9.309 1.00 94.56 100 GLN A N 1
ATOM 773 C CA . GLN A 1 100 ? -7.727 1.055 8.048 1.00 94.56 100 GLN A CA 1
ATOM 774 C C . GLN A 1 100 ? -6.480 1.916 8.262 1.00 94.56 100 GLN A C 1
ATOM 776 O O . GLN A 1 100 ? -5.519 1.791 7.507 1.00 94.56 100 GLN A O 1
ATOM 781 N N . LYS A 1 101 ? -6.451 2.744 9.317 1.00 93.12 101 LYS A N 1
ATOM 782 C CA . LYS A 1 101 ? -5.249 3.509 9.690 1.00 93.12 101 LYS A CA 1
ATOM 783 C C . LYS A 1 101 ? -4.080 2.585 10.020 1.00 93.12 101 LYS A C 1
ATOM 785 O O . LYS A 1 101 ? -2.974 2.822 9.544 1.00 93.12 101 LYS A O 1
ATOM 790 N N . TYR A 1 102 ? -4.343 1.516 10.771 1.00 93.19 102 TYR A N 1
ATOM 791 C CA . TYR A 1 102 ? -3.324 0.540 11.145 1.00 93.19 102 TYR A CA 1
ATOM 792 C C . TYR A 1 102 ? -2.737 -0.185 9.929 1.00 93.19 102 TYR A C 1
ATOM 794 O O . TYR A 1 102 ? -1.522 -0.221 9.742 1.00 93.19 102 TYR A O 1
ATOM 802 N N . ILE A 1 103 ? -3.608 -0.706 9.059 1.00 94.81 103 ILE A N 1
ATOM 803 C CA . ILE A 1 103 ? -3.215 -1.356 7.803 1.00 94.81 103 ILE A CA 1
ATOM 804 C C . ILE A 1 103 ? -2.397 -0.389 6.945 1.00 94.81 103 ILE A C 1
ATOM 806 O O . ILE A 1 103 ? -1.331 -0.758 6.453 1.00 94.81 103 ILE A O 1
ATOM 810 N N . ALA A 1 104 ? -2.873 0.849 6.783 1.00 95.50 104 ALA A N 1
ATOM 811 C CA . ALA A 1 104 ? -2.198 1.868 5.992 1.00 95.50 104 ALA A CA 1
ATOM 812 C C . ALA A 1 104 ? -0.767 2.105 6.474 1.00 95.50 104 ALA A C 1
ATOM 814 O O . ALA A 1 104 ? 0.158 2.038 5.671 1.00 95.50 104 ALA A O 1
ATOM 815 N N . GLU A 1 105 ? -0.590 2.331 7.776 1.00 94.31 105 GLU A N 1
ATOM 816 C CA . GLU A 1 105 ? 0.710 2.590 8.393 1.00 94.31 105 GLU A CA 1
ATOM 817 C C . GLU A 1 105 ? 1.678 1.422 8.170 1.00 94.31 105 GLU A C 1
ATOM 819 O O . GLU A 1 105 ? 2.746 1.598 7.579 1.00 94.31 105 GLU A O 1
ATOM 824 N N . LYS A 1 106 ? 1.276 0.202 8.547 1.00 94.81 106 LYS A N 1
ATOM 825 C CA . LYS A 1 106 ? 2.142 -0.980 8.438 1.00 94.81 106 LYS A CA 1
ATOM 826 C C . LYS A 1 106 ? 2.502 -1.312 6.994 1.00 94.81 106 LYS A C 1
ATOM 828 O O . LYS A 1 106 ? 3.660 -1.604 6.694 1.00 94.81 106 LYS A O 1
ATOM 833 N N . VAL A 1 107 ? 1.534 -1.262 6.080 1.00 95.94 107 VAL A N 1
ATOM 834 C CA . VAL A 1 107 ? 1.786 -1.546 4.662 1.00 95.94 107 VAL A CA 1
ATOM 835 C C . VAL A 1 107 ? 2.656 -0.449 4.043 1.00 95.94 107 VAL A C 1
ATOM 837 O O . VAL A 1 107 ? 3.571 -0.759 3.278 1.00 95.94 107 VAL A O 1
ATOM 840 N N . PHE A 1 108 ? 2.435 0.821 4.392 1.00 95.38 108 PHE A N 1
ATOM 841 C CA . PHE A 1 108 ? 3.259 1.934 3.921 1.00 95.38 108 PHE A CA 1
ATOM 842 C C . PHE A 1 108 ? 4.726 1.765 4.334 1.00 95.38 108 PHE A C 1
ATOM 844 O O . PHE A 1 108 ? 5.622 1.902 3.493 1.00 95.38 108 PHE A O 1
ATOM 851 N N . ASP A 1 109 ? 4.976 1.384 5.587 1.00 94.19 109 ASP A N 1
ATOM 852 C CA . ASP A 1 109 ? 6.324 1.120 6.091 1.00 94.19 109 ASP A CA 1
ATOM 853 C C . ASP A 1 109 ? 7.000 -0.049 5.365 1.00 94.19 109 ASP A C 1
ATOM 855 O O . ASP A 1 109 ? 8.150 0.077 4.932 1.00 94.19 109 ASP A O 1
ATOM 859 N N . LEU A 1 110 ? 6.286 -1.155 5.130 1.00 94.31 110 LEU A N 1
ATOM 860 C CA . LEU A 1 110 ? 6.811 -2.298 4.371 1.00 94.31 110 LEU A CA 1
ATOM 861 C C . LEU A 1 110 ? 7.219 -1.911 2.941 1.00 94.31 110 LEU A C 1
ATOM 863 O O . LEU A 1 110 ? 8.278 -2.328 2.449 1.00 94.31 110 LEU A O 1
ATOM 867 N N . LEU A 1 111 ? 6.413 -1.083 2.269 1.00 94.56 111 LEU A N 1
ATOM 868 C CA . LEU A 1 111 ? 6.743 -0.581 0.935 1.00 94.56 111 LEU A CA 1
ATOM 869 C C . LEU A 1 111 ? 7.977 0.337 0.973 1.00 94.56 111 LEU A C 1
ATOM 871 O O . LEU A 1 111 ? 8.863 0.209 0.123 1.00 94.56 111 LEU A O 1
ATOM 875 N N . LYS A 1 112 ? 8.079 1.221 1.974 1.00 92.56 112 LYS A N 1
ATOM 876 C CA . LYS A 1 112 ? 9.225 2.125 2.163 1.00 92.56 112 LYS A CA 1
ATOM 877 C C . LYS A 1 112 ? 10.519 1.350 2.421 1.00 92.56 112 LYS A C 1
ATOM 879 O O . LYS A 1 112 ? 11.526 1.621 1.765 1.00 92.56 112 LYS A O 1
ATOM 884 N N . ILE A 1 113 ? 10.490 0.355 3.310 1.00 91.12 113 ILE A N 1
ATOM 885 C CA . ILE A 1 113 ? 11.632 -0.525 3.610 1.00 91.12 113 ILE A CA 1
ATOM 886 C C . ILE A 1 113 ? 12.096 -1.252 2.344 1.00 91.12 113 ILE A C 1
ATOM 888 O O . ILE A 1 113 ? 13.294 -1.310 2.062 1.00 91.12 113 ILE A O 1
ATOM 892 N N . SER A 1 114 ? 11.158 -1.750 1.539 1.00 89.31 114 SER A N 1
ATOM 893 C CA . SER A 1 114 ? 11.472 -2.457 0.293 1.00 89.31 114 SER A CA 1
ATOM 894 C C . SER A 1 114 ? 12.144 -1.550 -0.743 1.00 89.31 114 SER A C 1
ATOM 896 O O . SER A 1 114 ? 13.098 -1.960 -1.403 1.00 89.31 114 SER A O 1
ATOM 898 N N . VAL A 1 115 ? 11.715 -0.287 -0.848 1.00 86.19 115 VAL A N 1
ATOM 899 C CA . VAL A 1 115 ? 12.391 0.714 -1.691 1.00 86.19 115 VAL A CA 1
ATOM 900 C C . VAL A 1 115 ? 13.798 1.026 -1.179 1.00 86.19 115 VAL A C 1
ATOM 902 O O . VAL A 1 115 ? 14.715 1.162 -1.986 1.00 86.19 115 VAL A O 1
ATOM 905 N N . LEU A 1 116 ? 13.985 1.158 0.137 1.00 83.44 116 LEU A N 1
ATOM 906 C CA . LEU A 1 116 ? 15.291 1.466 0.728 1.00 83.44 116 LEU A CA 1
ATOM 907 C C . LEU A 1 116 ? 16.297 0.328 0.518 1.00 83.44 116 LEU A C 1
ATOM 909 O O . LEU A 1 116 ? 17.422 0.592 0.104 1.00 83.44 116 LEU A O 1
ATOM 913 N N . ARG A 1 117 ? 15.872 -0.928 0.689 1.00 76.75 117 ARG A N 1
ATOM 914 C CA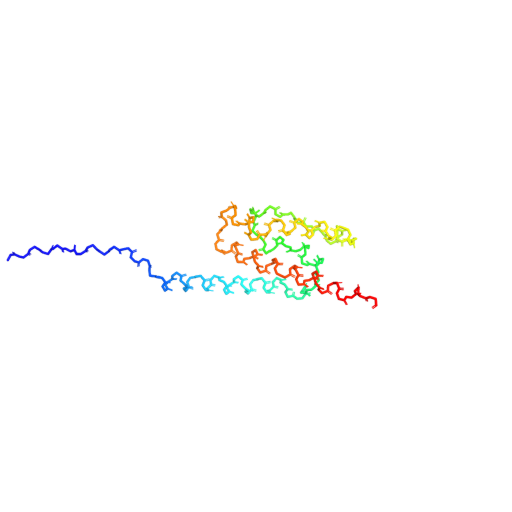 . ARG A 1 117 ? 16.695 -2.112 0.386 1.00 76.75 117 ARG A CA 1
ATOM 915 C C . ARG A 1 117 ? 17.096 -2.210 -1.088 1.00 76.75 117 ARG A C 1
ATOM 917 O O . ARG A 1 117 ? 18.200 -2.632 -1.399 1.00 76.75 117 ARG A O 1
ATOM 924 N N . GLY A 1 118 ? 16.233 -1.783 -2.009 1.00 64.75 118 GLY A N 1
ATOM 925 C CA . GLY A 1 118 ? 16.580 -1.730 -3.433 1.00 64.75 118 GLY A CA 1
ATOM 926 C C . GLY A 1 118 ? 17.641 -0.675 -3.775 1.00 64.75 118 GLY A C 1
ATOM 927 O O . GLY A 1 118 ? 18.333 -0.811 -4.780 1.00 64.75 118 GLY A O 1
ATOM 928 N N . LYS A 1 119 ? 17.792 0.371 -2.948 1.00 61.16 119 LYS A N 1
ATOM 929 C CA . LYS A 1 119 ? 18.781 1.443 -3.155 1.00 61.16 119 LYS A CA 1
ATOM 930 C C . LYS A 1 119 ? 20.182 1.070 -2.671 1.00 61.16 119 LYS A C 1
ATOM 932 O O . LYS A 1 119 ? 21.147 1.579 -3.225 1.00 61.16 119 LYS A O 1
ATOM 937 N N . THR A 1 120 ? 20.311 0.169 -1.695 1.00 52.84 120 THR A N 1
ATOM 938 C CA . THR A 1 120 ? 21.622 -0.265 -1.173 1.00 52.84 120 THR A CA 1
ATOM 939 C C . THR A 1 120 ? 22.406 -1.155 -2.141 1.00 52.84 120 THR A C 1
ATOM 941 O O . THR A 1 120 ? 23.578 -1.402 -1.905 1.00 52.84 120 THR A O 1
ATOM 944 N N . HIS A 1 121 ? 21.792 -1.612 -3.237 1.00 46.69 121 HIS A N 1
ATOM 945 C CA . HIS A 1 121 ? 22.458 -2.378 -4.301 1.00 46.69 121 HIS A CA 1
ATOM 946 C C . HIS A 1 121 ? 22.839 -1.525 -5.529 1.00 46.69 121 HIS A C 1
ATOM 948 O O . HIS A 1 121 ? 23.279 -2.063 -6.540 1.00 46.69 121 HIS A O 1
ATOM 954 N N . PHE A 1 122 ? 22.646 -0.203 -5.444 1.00 45.38 122 PHE A N 1
ATOM 955 C CA . PHE A 1 122 ? 22.991 0.795 -6.464 1.00 45.38 122 PHE A CA 1
ATOM 956 C C . PHE A 1 122 ? 23.793 1.956 -5.841 1.00 45.38 122 PHE A C 1
ATOM 958 O O . PHE A 1 122 ? 23.521 3.127 -6.105 1.00 45.38 122 PHE A O 1
ATOM 965 N N . ALA A 1 123 ? 24.761 1.639 -4.982 1.00 29.62 123 ALA A N 1
ATOM 966 C CA . ALA A 1 123 ? 25.883 2.536 -4.714 1.00 29.62 123 ALA A CA 1
ATOM 967 C C . ALA A 1 123 ? 27.096 2.001 -5.505 1.00 29.62 123 ALA A C 1
ATOM 969 O O . ALA A 1 123 ? 27.242 0.778 -5.553 1.00 29.62 123 ALA A O 1
ATOM 970 N N . PRO A 1 124 ? 27.865 2.872 -6.187 1.00 48.38 124 PRO A N 1
ATOM 971 C CA . PRO A 1 124 ? 29.016 2.474 -7.002 1.00 48.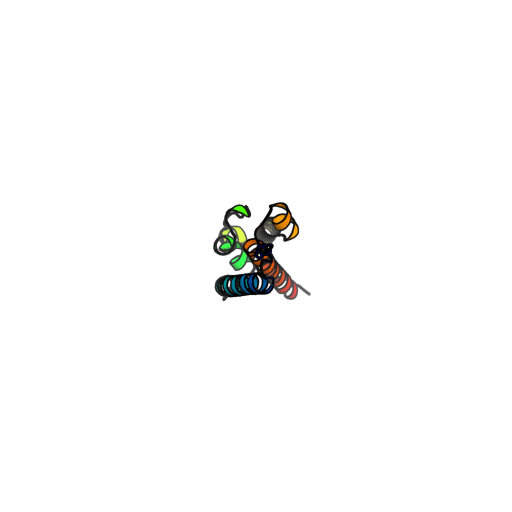38 124 PRO A CA 1
ATOM 972 C C . PRO A 1 124 ? 30.114 1.786 -6.187 1.00 48.38 124 PRO A C 1
ATOM 974 O O . PRO A 1 124 ? 30.230 2.090 -4.976 1.00 48.38 124 PRO A O 1
#

Sequence (124 aa):
MDPLKGDGEDGVVNLSNVVFLTQRIAETLDVEIKRWATGKEGNLRALLSTLQYVLWPECGWQPVSLTDLITAAAVKKVYRKATLCIHPDKVQQKGANLQQKYIAEKVFDLLKISVLRGKTHFAP

Foldseek 3Di:
DDDDPDDPPPDCPDVVVVVVVLVVLLVVLVVQVCVQCPPCQLPLLSLLQRVVSLADPPLPDDHDHSVQVPDPVSSVVSLVVLCCSLPLVNCVVVVHDSNSSSSSVVSNVSNVNSVVSVVVVPDD